Protein AF-A0AAU4LGZ7-F1 (afdb_monomer_lite)

Secondary structure (DSSP, 8-state):
---HHHHHHHHHHHHHHHHHHHHHHHHHS--S-HHHHHHHHHHHHHHHHHHHHHHHHHHHHHHHHHHTT------TT--HHHHHHHHHHHHHHHHHHHHHHHHHHHHHHHHHHT-PPP--PPPP-

Structure (mmCIF, N/CA/C/O backbone):
data_AF-A0AAU4LGZ7-F1
#
_entry.id   AF-A0AAU4LGZ7-F1
#
loop_
_atom_site.group_PDB
_atom_site.id
_atom_site.type_symbol
_atom_site.label_atom_id
_atom_site.label_alt_id
_atom_site.label_comp_id
_atom_site.label_asym_id
_atom_site.label_entity_id
_atom_site.label_seq_id
_atom_site.pdbx_PDB_ins_code
_atom_site.Cartn_x
_atom_site.Cartn_y
_atom_site.Cartn_z
_atom_site.occupancy
_atom_site.B_iso_or_equiv
_atom_site.auth_seq_id
_atom_site.auth_comp_id
_atom_site.auth_asym_id
_atom_site.auth_atom_id
_atom_site.pdbx_PDB_model_num
ATOM 1 N N . MET A 1 1 ? 10.801 7.074 20.747 1.00 41.84 1 MET A N 1
ATOM 2 C CA . MET A 1 1 ? 10.140 6.138 19.820 1.00 41.84 1 MET A CA 1
ATOM 3 C C . MET A 1 1 ? 9.981 6.899 18.528 1.00 41.84 1 MET A C 1
ATOM 5 O O . MET A 1 1 ? 9.247 7.874 18.532 1.00 41.84 1 MET A O 1
ATOM 9 N N . THR A 1 2 ? 10.770 6.571 17.508 1.00 43.75 2 THR A N 1
ATOM 10 C CA . THR A 1 2 ? 10.566 7.110 16.160 1.00 43.75 2 THR A CA 1
ATOM 11 C C . THR A 1 2 ? 9.152 6.742 15.742 1.00 43.75 2 THR A C 1
ATOM 13 O O . THR A 1 2 ? 8.751 5.588 15.904 1.00 43.75 2 THR A O 1
ATOM 16 N N . ASP A 1 3 ? 8.384 7.743 15.330 1.00 57.44 3 ASP A N 1
ATOM 17 C CA . ASP A 1 3 ? 6.994 7.575 14.948 1.00 57.44 3 ASP A CA 1
ATOM 18 C C . ASP A 1 3 ? 6.941 6.564 13.797 1.00 57.44 3 ASP A C 1
ATOM 20 O O . ASP A 1 3 ? 7.579 6.748 12.759 1.00 57.44 3 ASP A O 1
ATOM 24 N N . ASN A 1 4 ? 6.261 5.436 14.008 1.00 49.81 4 ASN A N 1
ATOM 25 C CA . ASN A 1 4 ? 6.218 4.336 13.039 1.00 49.81 4 ASN A CA 1
ATOM 26 C C . ASN A 1 4 ? 5.664 4.829 11.688 1.00 49.81 4 ASN A C 1
ATOM 28 O O . ASN A 1 4 ? 6.013 4.303 10.635 1.00 49.81 4 ASN A O 1
ATOM 32 N N . ARG A 1 5 ? 4.861 5.899 11.729 1.00 45.75 5 ARG A N 1
ATOM 33 C CA . ARG A 1 5 ? 4.378 6.646 10.574 1.00 45.75 5 ARG A CA 1
ATOM 34 C C . ARG A 1 5 ? 5.498 7.351 9.805 1.00 45.75 5 ARG A C 1
ATOM 36 O O . ARG A 1 5 ? 5.615 7.143 8.604 1.00 45.75 5 ARG A O 1
ATOM 43 N N . GLU A 1 6 ? 6.357 8.113 10.482 1.00 54.94 6 GLU A N 1
ATOM 44 C CA . GLU A 1 6 ? 7.513 8.764 9.844 1.00 54.94 6 GLU A CA 1
ATOM 45 C C . GLU A 1 6 ? 8.486 7.746 9.241 1.00 54.94 6 GLU A C 1
ATOM 47 O O . GLU A 1 6 ? 9.183 8.055 8.276 1.00 54.94 6 GLU A O 1
ATOM 52 N N . ALA A 1 7 ? 8.573 6.544 9.818 1.00 46.97 7 ALA A N 1
ATOM 53 C CA . ALA A 1 7 ? 9.384 5.469 9.263 1.00 46.97 7 ALA A CA 1
ATOM 54 C C . ALA A 1 7 ? 8.774 4.924 7.962 1.00 46.97 7 ALA A C 1
ATOM 56 O O . ALA A 1 7 ? 9.490 4.780 6.976 1.00 46.97 7 ALA A O 1
ATOM 57 N N . VAL A 1 8 ? 7.462 4.670 7.933 1.00 48.41 8 VAL A N 1
ATOM 58 C CA . VAL A 1 8 ? 6.754 4.179 6.737 1.00 48.41 8 VAL A CA 1
ATOM 59 C C . VAL A 1 8 ? 6.746 5.218 5.614 1.00 48.41 8 VAL A C 1
ATOM 61 O O . VAL A 1 8 ? 7.056 4.874 4.477 1.00 48.41 8 VAL A O 1
ATOM 64 N N . GLU A 1 9 ? 6.460 6.485 5.922 1.00 54.06 9 GLU A N 1
ATOM 65 C CA . GLU A 1 9 ? 6.481 7.581 4.942 1.00 54.06 9 GLU A CA 1
ATOM 66 C C . GLU A 1 9 ? 7.875 7.742 4.319 1.00 54.06 9 GLU A C 1
ATOM 68 O O . G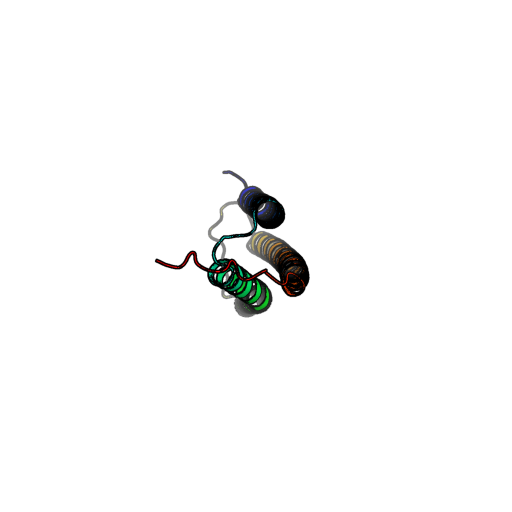LU A 1 9 ? 8.011 7.900 3.106 1.00 54.06 9 GLU A O 1
ATOM 73 N N . ARG A 1 10 ? 8.926 7.615 5.134 1.00 56.66 10 ARG A N 1
ATOM 74 C CA . ARG A 1 10 ? 10.318 7.682 4.678 1.00 56.66 10 ARG A CA 1
ATOM 75 C C . ARG A 1 10 ? 10.705 6.481 3.827 1.00 56.66 10 ARG A C 1
ATOM 77 O O . ARG A 1 10 ? 11.285 6.674 2.770 1.00 56.66 10 ARG A O 1
ATOM 84 N N . TYR A 1 11 ? 10.302 5.270 4.212 1.00 55.75 11 TYR A N 1
ATOM 85 C CA . TYR A 1 11 ? 10.512 4.082 3.382 1.00 55.75 11 TYR A CA 1
ATOM 86 C C . TYR A 1 11 ? 9.796 4.175 2.032 1.00 55.75 11 TYR A C 1
ATOM 88 O O . TYR A 1 11 ? 10.363 3.775 1.018 1.00 55.75 11 TYR A O 1
ATOM 96 N N . ALA A 1 12 ? 8.572 4.705 1.999 1.00 51.75 12 ALA A N 1
ATOM 97 C CA . ALA A 1 12 ? 7.832 4.898 0.756 1.00 51.75 12 ALA A CA 1
ATOM 98 C C . ALA A 1 12 ? 8.502 5.945 -0.149 1.00 51.75 12 ALA A C 1
ATOM 100 O O . ALA A 1 12 ? 8.616 5.733 -1.358 1.00 51.75 12 ALA A O 1
ATOM 101 N N . LEU A 1 13 ? 8.990 7.043 0.436 1.00 59.44 13 LEU A N 1
ATOM 102 C CA . LEU A 1 13 ? 9.713 8.088 -0.285 1.00 59.44 13 LEU A CA 1
ATOM 103 C C . LEU A 1 13 ? 11.049 7.568 -0.836 1.00 59.44 13 LEU A C 1
ATOM 105 O O . LEU A 1 13 ? 11.308 7.714 -2.029 1.00 59.44 13 LEU A O 1
ATOM 109 N N . ASP A 1 14 ? 11.840 6.891 -0.001 1.00 58.41 14 ASP A N 1
ATOM 110 C CA . ASP A 1 14 ? 13.120 6.289 -0.382 1.00 58.41 14 ASP A CA 1
ATOM 111 C C . ASP A 1 14 ? 12.924 5.241 -1.488 1.00 58.41 14 ASP A C 1
ATOM 113 O O . ASP A 1 14 ? 13.680 5.207 -2.457 1.00 58.41 14 ASP A O 1
ATOM 117 N N . ALA A 1 15 ? 11.866 4.425 -1.405 1.00 58.38 15 ALA A N 1
ATOM 118 C CA . ALA A 1 15 ? 11.525 3.450 -2.439 1.00 58.38 15 ALA A CA 1
ATOM 119 C C . ALA A 1 15 ? 11.104 4.118 -3.758 1.00 58.38 15 ALA A C 1
ATOM 121 O O . ALA A 1 15 ? 11.529 3.682 -4.829 1.00 58.38 15 ALA A O 1
ATOM 122 N N . SER A 1 16 ? 10.305 5.189 -3.705 1.00 56.06 16 SER A N 1
ATOM 123 C CA . SER A 1 16 ? 9.904 5.950 -4.896 1.00 56.06 16 SER A CA 1
ATOM 124 C C . SER A 1 16 ? 11.094 6.654 -5.552 1.00 56.06 16 SER A C 1
ATOM 126 O O . SER A 1 16 ? 11.170 6.752 -6.782 1.00 56.06 16 SER A O 1
ATOM 128 N N . GLN A 1 17 ? 12.028 7.150 -4.744 1.00 56.84 17 GLN A N 1
ATOM 129 C CA . GLN A 1 17 ? 13.222 7.835 -5.216 1.00 56.84 17 GLN A CA 1
ATOM 130 C C . GLN A 1 17 ? 14.217 6.843 -5.827 1.00 56.84 17 GLN A C 1
ATOM 132 O O . GLN A 1 17 ? 14.614 7.026 -6.975 1.00 56.84 17 GLN A O 1
ATOM 137 N N . ALA A 1 18 ? 14.488 5.724 -5.150 1.00 57.25 18 ALA A N 1
ATOM 138 C CA . ALA A 1 18 ? 15.280 4.623 -5.697 1.00 57.25 18 ALA A CA 1
ATOM 139 C C . ALA A 1 18 ? 14.665 4.049 -6.986 1.00 57.25 18 ALA A C 1
ATOM 141 O O . ALA A 1 18 ? 15.386 3.665 -7.906 1.00 57.25 18 ALA A O 1
ATOM 142 N N . HIS A 1 19 ? 13.332 4.020 -7.093 1.00 60.44 19 HIS A N 1
ATOM 143 C CA . HIS A 1 19 ? 12.650 3.622 -8.321 1.00 60.44 19 HIS A CA 1
ATOM 144 C C . HIS A 1 19 ? 12.888 4.619 -9.462 1.00 60.44 19 HIS A C 1
ATOM 146 O O . HIS A 1 19 ? 13.203 4.210 -10.577 1.00 60.44 19 HIS A O 1
ATOM 152 N N . SER A 1 20 ? 12.780 5.918 -9.183 1.00 57.53 20 SER A N 1
ATOM 153 C CA . SER A 1 20 ? 13.014 6.972 -10.178 1.00 57.53 20 SER A CA 1
ATOM 154 C C . SER A 1 20 ? 14.469 6.970 -10.658 1.00 57.53 20 SER A C 1
ATOM 156 O O . SER A 1 20 ? 14.722 7.055 -11.859 1.00 57.53 20 SER A O 1
ATOM 158 N N . GLU A 1 21 ? 15.416 6.779 -9.737 1.00 62.69 21 GLU A N 1
ATOM 159 C CA . GLU A 1 21 ? 16.841 6.611 -10.033 1.00 62.69 21 GLU A CA 1
ATOM 160 C C . GLU A 1 21 ? 17.107 5.351 -10.863 1.00 62.69 21 GLU A C 1
ATOM 162 O O . GLU A 1 21 ? 17.860 5.408 -11.832 1.00 62.69 21 GLU A O 1
ATOM 167 N N . LEU A 1 22 ? 16.450 4.227 -10.553 1.00 59.41 22 LEU A N 1
ATOM 168 C CA . LEU A 1 22 ? 16.553 3.002 -11.347 1.00 59.41 22 LEU A CA 1
ATOM 169 C C . LEU A 1 22 ? 16.005 3.204 -12.765 1.00 59.41 22 LEU A C 1
ATOM 171 O O . LEU A 1 22 ? 16.648 2.794 -13.727 1.00 59.41 22 LEU A O 1
ATOM 175 N N . VAL A 1 23 ? 14.842 3.841 -12.915 1.00 60.16 23 VAL A N 1
ATOM 176 C CA . VAL A 1 23 ? 14.253 4.145 -14.230 1.00 60.16 23 VAL A CA 1
ATOM 177 C C . VAL A 1 23 ? 15.186 5.043 -15.041 1.00 60.16 23 VAL A C 1
ATOM 179 O O . VAL A 1 23 ? 15.414 4.779 -16.222 1.00 60.16 23 VAL A O 1
ATOM 182 N N . GLN A 1 24 ? 15.768 6.063 -14.411 1.00 59.53 24 GLN A N 1
ATOM 183 C CA . GLN A 1 24 ? 16.712 6.960 -15.066 1.00 59.53 24 GLN A CA 1
ATOM 184 C C . GLN A 1 24 ? 18.020 6.244 -15.440 1.00 59.53 24 GLN A C 1
ATOM 186 O O . GLN A 1 24 ? 18.475 6.364 -16.575 1.00 59.53 24 GLN A O 1
ATOM 191 N N . ALA A 1 25 ? 18.574 5.420 -14.549 1.00 59.22 25 ALA A N 1
ATOM 192 C CA . ALA A 1 25 ? 19.762 4.614 -14.825 1.00 59.22 25 ALA A CA 1
ATOM 193 C C . ALA A 1 25 ? 19.527 3.601 -15.959 1.00 59.22 25 ALA A C 1
ATOM 195 O O . ALA A 1 25 ? 20.405 3.395 -16.794 1.00 59.22 25 ALA A O 1
ATOM 196 N N . LEU A 1 26 ? 18.331 3.006 -16.036 1.00 55.75 26 LEU A N 1
ATOM 197 C CA . LEU A 1 26 ? 17.930 2.128 -17.139 1.00 55.75 26 LEU A CA 1
ATOM 198 C C . LEU A 1 26 ? 17.766 2.891 -18.462 1.00 55.75 26 LEU A C 1
ATOM 200 O O . LEU A 1 26 ? 18.036 2.325 -19.521 1.00 55.75 26 LE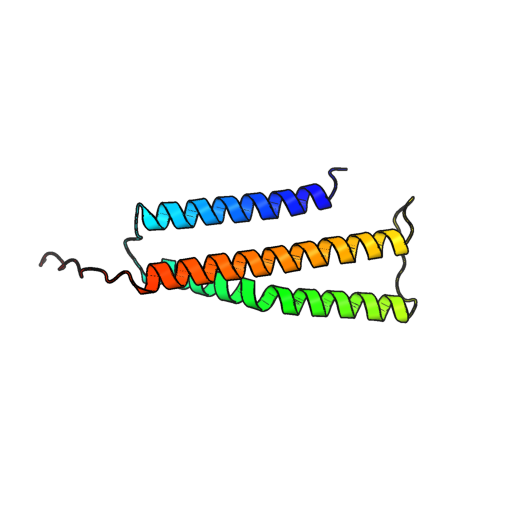U A O 1
ATOM 204 N N . ALA A 1 27 ? 17.342 4.157 -18.417 1.00 56.50 27 ALA A N 1
ATOM 205 C CA . ALA A 1 27 ? 17.251 5.014 -19.596 1.00 56.50 27 ALA A CA 1
ATOM 206 C C . ALA A 1 27 ? 18.637 5.457 -20.105 1.00 56.50 27 ALA A C 1
ATOM 208 O O . ALA A 1 27 ? 18.856 5.524 -21.314 1.00 56.50 27 ALA A O 1
ATOM 209 N N . GLU A 1 28 ? 19.574 5.735 -19.196 1.00 62.78 28 GLU A N 1
ATOM 210 C CA . GLU A 1 28 ? 20.942 6.173 -19.511 1.00 62.78 28 GLU A CA 1
ATOM 211 C C . GLU A 1 28 ? 21.874 5.006 -19.879 1.00 62.78 28 GLU A C 1
ATOM 213 O O . GLU A 1 28 ? 22.792 5.164 -20.688 1.00 62.78 28 GLU A O 1
ATOM 218 N N . SER A 1 29 ? 21.646 3.823 -19.305 1.00 58.19 29 SER A N 1
ATOM 219 C CA . SER A 1 29 ? 22.449 2.622 -19.531 1.00 58.19 29 SER A CA 1
ATOM 220 C C . SER A 1 29 ? 21.554 1.382 -19.630 1.00 58.19 29 SER A C 1
ATOM 222 O O . SER A 1 29 ? 21.407 0.621 -18.667 1.00 58.19 29 SER A O 1
ATOM 224 N N . PRO A 1 30 ? 20.925 1.162 -20.798 1.00 56.72 30 PRO A N 1
ATOM 225 C CA . PRO A 1 30 ? 20.048 0.023 -20.992 1.00 56.72 30 PRO A CA 1
ATOM 226 C C . PRO A 1 30 ? 20.803 -1.296 -20.751 1.00 56.72 30 PRO A C 1
ATOM 228 O O . PRO A 1 30 ? 21.929 -1.471 -21.230 1.00 56.72 30 PRO A O 1
ATOM 231 N N . PRO A 1 31 ? 20.213 -2.237 -19.995 1.00 55.03 31 PRO A N 1
ATOM 232 C CA . PRO A 1 31 ? 20.886 -3.462 -19.594 1.00 55.03 31 PRO A CA 1
ATOM 233 C C . PRO A 1 31 ? 21.271 -4.299 -20.815 1.00 55.03 31 PRO A C 1
ATOM 235 O O . PRO A 1 31 ? 20.477 -4.479 -21.737 1.00 55.03 31 PRO A O 1
ATOM 238 N N . LYS A 1 32 ? 22.475 -4.891 -20.780 1.00 51.59 32 LYS A N 1
ATOM 239 C CA . LYS A 1 32 ? 22.972 -5.815 -21.822 1.00 51.59 32 LYS A CA 1
ATOM 240 C C . LYS A 1 32 ? 22.055 -7.028 -22.056 1.00 51.59 32 LYS A C 1
ATOM 242 O O . LYS A 1 32 ? 22.160 -7.652 -23.105 1.00 51.59 32 LYS A O 1
ATOM 247 N N . TYR A 1 33 ? 21.170 -7.345 -21.104 1.00 52.94 33 TYR A N 1
ATOM 248 C CA . TYR A 1 33 ? 20.217 -8.456 -21.169 1.00 52.94 33 TYR A CA 1
ATOM 249 C C . TYR A 1 33 ? 18.784 -7.981 -20.854 1.00 52.94 33 TYR A C 1
ATOM 251 O O . TYR A 1 33 ? 18.387 -7.909 -19.688 1.00 52.94 33 TYR A O 1
ATOM 259 N N . PRO A 1 34 ? 17.973 -7.686 -21.886 1.00 59.44 34 PRO A N 1
ATOM 260 C CA . PRO A 1 34 ? 16.633 -7.098 -21.748 1.00 59.44 34 PRO A CA 1
ATOM 261 C C . PRO A 1 34 ? 15.642 -7.953 -20.946 1.00 59.44 34 PRO A C 1
ATOM 263 O O . PRO A 1 34 ? 14.704 -7.437 -20.340 1.00 59.44 34 PRO A O 1
ATOM 266 N N . LEU A 1 35 ? 15.852 -9.271 -20.927 1.00 61.81 35 LEU A N 1
ATOM 267 C CA . LEU A 1 35 ? 14.927 -10.223 -20.321 1.00 61.81 35 LEU A CA 1
ATOM 268 C C . LEU A 1 35 ? 14.896 -10.133 -18.789 1.00 61.81 35 LEU A C 1
ATOM 270 O O . LEU A 1 35 ? 13.838 -10.310 -18.193 1.00 61.81 35 LEU A O 1
ATOM 274 N N . GLU A 1 36 ? 16.028 -9.853 -18.140 1.00 61.62 36 GLU A N 1
ATOM 275 C CA . GLU A 1 36 ? 16.087 -9.727 -16.677 1.00 61.62 36 GLU A CA 1
ATOM 276 C C . GLU A 1 36 ? 15.427 -8.435 -16.197 1.00 61.62 36 GLU A C 1
ATOM 278 O O . GLU A 1 36 ? 14.627 -8.470 -15.265 1.00 61.62 36 GLU A O 1
ATOM 283 N N . ALA A 1 37 ? 15.665 -7.320 -16.890 1.00 66.25 37 ALA A N 1
ATOM 284 C CA . ALA A 1 37 ? 15.011 -6.051 -16.585 1.00 66.25 37 ALA A CA 1
ATOM 285 C C . ALA A 1 37 ? 13.495 -6.118 -16.806 1.00 66.25 37 ALA A C 1
ATOM 287 O O . ALA A 1 37 ? 12.727 -5.674 -15.955 1.00 66.25 37 ALA A O 1
ATOM 288 N N . TYR A 1 38 ? 13.056 -6.758 -17.895 1.00 67.19 38 TYR A N 1
ATOM 289 C CA . TYR A 1 38 ? 11.637 -7.004 -18.142 1.00 67.19 38 TYR A CA 1
ATOM 290 C C . TYR A 1 38 ? 11.014 -7.892 -17.056 1.00 67.19 38 TYR A C 1
ATOM 292 O O . TYR A 1 38 ? 9.931 -7.593 -16.557 1.00 67.19 38 TYR A O 1
ATOM 300 N N . ARG A 1 39 ? 11.706 -8.961 -16.636 1.00 68.81 39 ARG A N 1
ATOM 301 C CA . ARG A 1 39 ? 11.245 -9.840 -15.548 1.00 68.81 39 ARG A CA 1
ATOM 302 C C . ARG A 1 39 ? 11.086 -9.078 -14.236 1.00 68.81 39 ARG A C 1
ATOM 304 O O . ARG A 1 39 ? 10.028 -9.187 -13.622 1.00 68.81 39 ARG A O 1
ATOM 311 N N . ILE A 1 40 ? 12.081 -8.284 -13.841 1.00 71.50 40 ILE A N 1
ATOM 312 C CA . ILE A 1 40 ? 12.028 -7.472 -12.616 1.00 71.50 40 ILE A CA 1
ATOM 313 C C . ILE A 1 40 ? 10.861 -6.482 -12.685 1.00 71.50 40 ILE A C 1
ATOM 315 O O . ILE A 1 40 ? 10.041 -6.438 -11.770 1.00 71.50 40 ILE A O 1
ATOM 319 N N . LEU A 1 41 ? 10.730 -5.749 -13.793 1.00 71.69 41 LEU A N 1
ATOM 320 C CA . LEU A 1 41 ? 9.659 -4.771 -13.971 1.00 71.69 41 LEU A CA 1
ATOM 321 C C . LEU A 1 41 ? 8.270 -5.423 -13.958 1.00 71.69 41 LEU A C 1
ATOM 323 O O . LEU A 1 41 ? 7.358 -4.923 -13.302 1.00 71.69 41 LEU A O 1
ATOM 327 N N . SER A 1 42 ? 8.112 -6.564 -14.632 1.00 69.56 42 SER A N 1
ATOM 328 C CA . SER A 1 42 ? 6.851 -7.313 -14.651 1.00 69.56 42 SER A CA 1
ATOM 329 C C . SER A 1 42 ? 6.467 -7.840 -13.263 1.00 69.56 42 SER A C 1
ATOM 331 O O . SER A 1 42 ? 5.298 -7.778 -12.886 1.00 69.56 42 SER A O 1
ATOM 333 N N . GLY A 1 43 ? 7.450 -8.294 -12.475 1.00 74.81 43 GLY A N 1
ATOM 334 C CA . GLY A 1 43 ? 7.246 -8.728 -11.095 1.00 74.81 43 GLY A CA 1
ATOM 335 C C . GLY A 1 43 ? 6.798 -7.579 -10.197 1.00 74.81 43 GLY A C 1
ATOM 336 O O . GLY A 1 43 ? 5.795 -7.708 -9.501 1.00 74.81 43 GLY A O 1
ATOM 337 N N . LEU A 1 44 ? 7.481 -6.433 -10.276 1.00 73.81 44 LEU A N 1
ATOM 338 C CA . LEU A 1 44 ? 7.114 -5.235 -9.517 1.00 73.81 44 LEU A CA 1
ATOM 339 C C . LEU A 1 44 ? 5.719 -4.726 -9.891 1.00 73.81 44 LEU A C 1
ATOM 341 O O . LEU A 1 44 ? 4.934 -4.407 -9.003 1.00 73.81 44 LEU A O 1
ATOM 345 N N . THR A 1 45 ? 5.390 -4.701 -11.186 1.00 74.12 45 THR A N 1
ATOM 346 C CA . THR A 1 45 ? 4.075 -4.248 -11.677 1.00 74.12 45 THR A CA 1
ATOM 347 C C . THR A 1 45 ? 2.966 -5.125 -11.113 1.00 74.12 45 THR A C 1
ATOM 349 O O . THR A 1 45 ? 1.968 -4.627 -10.600 1.00 74.12 45 THR A O 1
ATOM 352 N N . ARG A 1 46 ? 3.171 -6.445 -11.137 1.00 78.38 46 ARG A N 1
ATOM 353 C CA . ARG A 1 46 ? 2.224 -7.400 -10.569 1.00 78.38 46 ARG A CA 1
ATOM 354 C C . ARG A 1 46 ? 2.047 -7.208 -9.063 1.00 78.38 46 ARG A C 1
ATOM 356 O O . ARG A 1 46 ? 0.914 -7.156 -8.597 1.00 78.38 46 ARG A O 1
ATOM 363 N N . SER A 1 47 ? 3.138 -7.077 -8.310 1.00 77.38 47 SER A N 1
ATOM 364 C CA . SER A 1 47 ? 3.056 -6.855 -6.862 1.00 77.38 47 SER A CA 1
ATOM 365 C C . SER A 1 47 ? 2.351 -5.541 -6.518 1.00 77.38 47 SER A C 1
ATOM 367 O O . SER A 1 47 ? 1.523 -5.527 -5.613 1.00 77.38 47 SER A O 1
ATOM 369 N N . ALA A 1 48 ? 2.620 -4.463 -7.261 1.00 78.56 48 ALA A N 1
ATOM 370 C CA . ALA A 1 48 ? 1.947 -3.176 -7.079 1.00 78.56 48 ALA A CA 1
ATOM 371 C C . ALA A 1 48 ? 0.442 -3.241 -7.400 1.00 78.56 48 ALA A C 1
ATOM 373 O O . ALA A 1 48 ? -0.346 -2.548 -6.763 1.00 78.56 48 ALA A O 1
ATOM 374 N N . HIS A 1 49 ? 0.042 -4.094 -8.346 1.00 78.94 49 HIS A N 1
ATOM 375 C CA . HIS A 1 49 ? -1.359 -4.312 -8.712 1.00 78.94 49 HIS A CA 1
ATOM 376 C C . HIS A 1 49 ? -2.132 -5.159 -7.683 1.00 78.94 49 HIS A C 1
ATOM 378 O O . HIS A 1 49 ? -3.314 -4.928 -7.434 1.00 78.94 49 HIS A O 1
ATOM 384 N N . GLU A 1 50 ? -1.478 -6.151 -7.072 1.00 84.75 50 GLU A N 1
ATOM 385 C CA . GLU A 1 50 ? -2.098 -7.045 -6.079 1.00 84.75 50 GLU A CA 1
ATOM 386 C C . GLU A 1 50 ? -2.206 -6.393 -4.685 1.00 84.75 50 GLU A C 1
ATOM 388 O O . GLU A 1 50 ? -3.114 -6.709 -3.912 1.00 84.75 50 GLU A O 1
ATOM 393 N N . LEU A 1 51 ? -1.301 -5.467 -4.355 1.00 83.56 51 LEU A N 1
ATOM 394 C CA . LEU A 1 51 ? -1.183 -4.883 -3.018 1.00 83.56 51 LEU A CA 1
ATOM 395 C C . LEU A 1 51 ? -2.447 -4.141 -2.524 1.00 83.56 51 LEU A C 1
ATOM 397 O O . LEU A 1 51 ? -2.834 -4.397 -1.383 1.00 83.56 51 LEU A O 1
ATOM 401 N N . PRO A 1 52 ? -3.157 -3.309 -3.315 1.00 82.12 52 PRO A N 1
ATOM 402 C CA . PRO A 1 52 ? -4.365 -2.621 -2.847 1.00 82.12 52 PRO A CA 1
ATOM 403 C C . PRO A 1 52 ? -5.466 -3.585 -2.392 1.00 82.12 52 PRO A C 1
ATOM 405 O O . PRO A 1 52 ? -6.080 -3.378 -1.350 1.00 82.12 52 PRO A O 1
ATOM 408 N N . GLN A 1 53 ? -5.658 -4.689 -3.120 1.00 83.38 53 GLN A N 1
ATOM 409 C CA . GLN A 1 53 ? -6.661 -5.708 -2.787 1.00 83.38 53 GLN A CA 1
ATOM 410 C C . GLN A 1 53 ? -6.321 -6.415 -1.469 1.00 83.38 53 GLN A C 1
ATOM 412 O O . GLN A 1 53 ? -7.202 -6.729 -0.670 1.00 83.38 53 GLN A O 1
ATOM 417 N N . LEU A 1 54 ? -5.031 -6.656 -1.214 1.00 83.56 54 LEU A N 1
ATOM 418 C CA . LEU A 1 54 ? -4.579 -7.211 0.059 1.00 83.56 54 LEU A CA 1
ATOM 419 C C . LEU A 1 54 ? -4.826 -6.229 1.210 1.00 83.56 54 LEU A C 1
ATOM 421 O O . LEU A 1 54 ? -5.289 -6.655 2.268 1.00 83.56 54 LEU A O 1
ATOM 425 N N . LEU A 1 55 ? -4.567 -4.933 1.008 1.00 85.06 5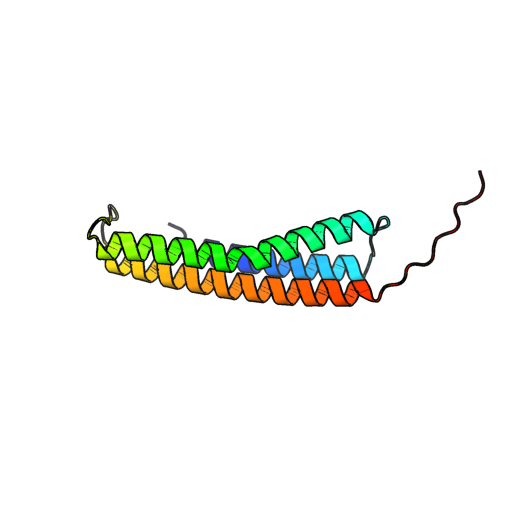5 LEU A N 1
ATOM 426 C CA . LEU A 1 55 ? -4.836 -3.901 2.012 1.00 85.06 55 LEU A CA 1
ATOM 427 C C . LEU A 1 55 ? -6.335 -3.827 2.350 1.00 85.06 55 LEU A C 1
ATOM 429 O O . LEU A 1 55 ? -6.679 -3.860 3.529 1.00 85.06 55 LEU A O 1
ATOM 433 N N . GLU A 1 56 ? -7.226 -3.852 1.354 1.00 86.75 56 GLU A N 1
ATOM 434 C CA . GLU A 1 56 ? -8.684 -3.902 1.571 1.00 86.75 56 GLU A CA 1
ATOM 435 C C . GLU A 1 56 ? -9.121 -5.135 2.382 1.00 86.75 56 GLU A C 1
ATOM 437 O O . GLU A 1 56 ? -9.969 -5.047 3.275 1.00 86.75 56 GLU A O 1
ATOM 442 N N . LEU A 1 57 ? -8.525 -6.305 2.119 1.00 84.94 57 LEU A N 1
ATOM 443 C CA . LEU A 1 57 ? -8.806 -7.521 2.889 1.00 84.94 57 LEU A CA 1
ATOM 444 C C . LEU A 1 57 ? -8.384 -7.386 4.358 1.00 84.94 57 LEU A C 1
ATOM 446 O O . LEU A 1 57 ? -9.098 -7.872 5.244 1.00 84.94 57 LEU A O 1
ATOM 450 N N . PHE A 1 58 ? -7.247 -6.735 4.620 1.00 84.06 58 PHE A N 1
ATOM 451 C CA . PHE A 1 58 ? -6.797 -6.425 5.976 1.00 84.06 58 PHE A CA 1
ATOM 452 C C . PHE A 1 58 ? -7.740 -5.437 6.667 1.00 84.06 58 PHE A C 1
ATOM 454 O O . PHE A 1 58 ? -8.135 -5.699 7.806 1.00 84.06 58 PHE A O 1
ATOM 461 N N . GLU A 1 59 ? -8.160 -4.371 5.979 1.00 88.25 59 GLU A N 1
ATOM 462 C CA . GLU A 1 59 ? -9.127 -3.396 6.498 1.00 88.25 59 GLU A CA 1
ATOM 463 C C . GLU A 1 59 ? -10.420 -4.077 6.938 1.00 88.25 59 GLU A C 1
ATOM 465 O O . GLU A 1 59 ? -10.792 -4.045 8.112 1.00 88.25 59 GLU A O 1
ATOM 470 N N . GLY A 1 60 ? -11.045 -4.818 6.019 1.00 85.50 60 GLY A N 1
ATOM 471 C CA . GLY A 1 60 ? -12.293 -5.519 6.294 1.00 85.50 60 GLY A CA 1
ATOM 472 C C . GLY A 1 60 ? -12.141 -6.622 7.346 1.00 85.50 60 GLY A C 1
ATOM 473 O O . GLY A 1 60 ? -13.120 -7.031 7.974 1.00 85.50 60 GLY A O 1
ATOM 474 N N . GLY A 1 61 ? -10.933 -7.154 7.549 1.00 88.12 61 GLY A N 1
ATOM 475 C CA . GLY A 1 61 ? -10.619 -8.058 8.656 1.00 88.12 61 GLY A CA 1
ATOM 476 C C . GLY A 1 61 ? -10.666 -7.348 10.010 1.00 88.12 61 GLY A C 1
ATOM 477 O O . GLY A 1 61 ? -11.352 -7.815 10.924 1.00 88.12 61 GLY A O 1
ATOM 478 N N . ILE A 1 62 ? -9.978 -6.211 10.121 1.00 88.81 62 ILE A N 1
ATOM 479 C CA . ILE A 1 62 ? -9.941 -5.391 11.336 1.00 88.81 62 ILE A CA 1
ATOM 480 C C . ILE A 1 62 ? -11.328 -4.835 11.667 1.00 88.81 62 ILE A C 1
ATOM 482 O O . ILE A 1 62 ? -11.773 -4.980 12.807 1.00 88.81 62 ILE A O 1
ATOM 486 N N . ASP A 1 63 ? -12.069 -4.328 10.683 1.00 89.75 63 ASP A N 1
ATOM 487 C CA . ASP A 1 63 ? -13.427 -3.810 10.88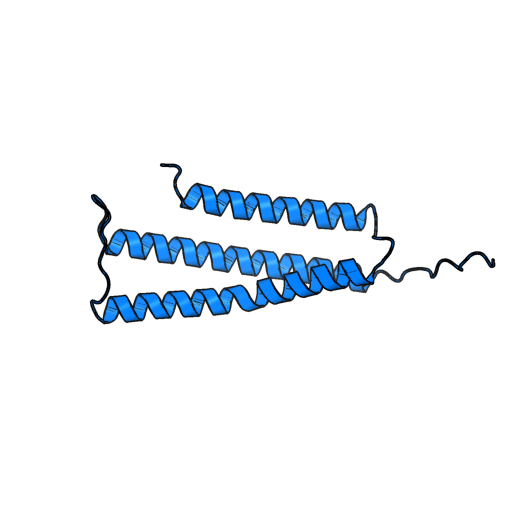8 1.00 89.75 63 ASP A CA 1
ATOM 488 C C . ASP A 1 63 ? -14.395 -4.876 11.400 1.00 89.75 63 ASP A C 1
ATOM 490 O O . ASP A 1 63 ? -15.203 -4.625 12.299 1.00 89.75 63 ASP A O 1
ATOM 494 N N . ARG A 1 64 ? -14.288 -6.110 10.892 1.00 91.00 64 ARG A N 1
ATOM 495 C CA . ARG A 1 64 ? -15.088 -7.237 11.394 1.00 91.00 64 ARG A CA 1
ATOM 496 C C . ARG A 1 64 ? -14.743 -7.586 12.838 1.00 91.00 64 ARG A C 1
ATOM 498 O O . ARG A 1 64 ? -15.646 -7.873 13.624 1.00 91.00 64 ARG A O 1
ATOM 505 N N . LEU A 1 65 ? -13.462 -7.565 13.204 1.00 89.44 65 LEU A N 1
ATOM 506 C CA . LEU A 1 65 ? -13.035 -7.810 14.584 1.00 89.44 65 LEU A CA 1
ATOM 507 C C . LEU A 1 65 ? -13.497 -6.690 15.523 1.00 89.44 65 LEU A C 1
ATOM 509 O O . LEU A 1 65 ? -13.963 -6.982 16.627 1.00 89.44 65 LEU A O 1
ATOM 513 N N . ARG A 1 66 ? -13.437 -5.434 15.066 1.00 89.50 66 ARG A N 1
ATOM 514 C CA . ARG A 1 66 ? -13.958 -4.261 15.775 1.00 89.50 66 ARG A CA 1
ATOM 515 C C . ARG A 1 66 ? -15.458 -4.393 16.025 1.00 89.50 66 ARG A C 1
ATOM 517 O O . ARG A 1 66 ? -15.893 -4.295 17.168 1.00 89.50 66 ARG A O 1
ATOM 524 N N . ALA A 1 67 ? -16.238 -4.672 14.980 1.00 91.31 67 ALA A N 1
ATOM 525 C CA . ALA A 1 67 ? -17.690 -4.824 15.066 1.00 91.31 67 ALA A CA 1
ATOM 526 C C . ALA A 1 67 ? -18.111 -5.984 15.984 1.00 91.31 67 ALA A C 1
ATOM 528 O O . ALA A 1 67 ? -19.149 -5.918 16.639 1.00 91.31 67 ALA A O 1
ATOM 529 N N . ALA A 1 68 ? -17.290 -7.033 16.069 1.00 93.81 68 ALA A N 1
ATOM 530 C CA . ALA A 1 68 ? -17.500 -8.153 16.981 1.00 93.81 68 ALA A CA 1
ATOM 531 C C . ALA A 1 68 ? -17.063 -7.868 18.434 1.00 93.81 68 ALA A C 1
ATOM 533 O O . ALA A 1 68 ? -17.189 -8.755 19.277 1.00 93.81 68 ALA A O 1
ATOM 534 N N . GLY A 1 69 ? -16.514 -6.684 18.733 1.00 92.31 69 GLY A N 1
ATOM 535 C CA . GLY A 1 69 ? -15.982 -6.345 20.057 1.00 92.31 69 GLY A CA 1
ATOM 536 C C . GLY A 1 69 ? -14.772 -7.192 20.462 1.00 92.31 69 GLY A C 1
ATOM 537 O O . GLY A 1 69 ? -14.554 -7.427 21.646 1.00 92.31 69 GLY A O 1
ATOM 538 N N . ARG A 1 70 ? -14.013 -7.705 19.484 1.00 90.75 70 ARG A N 1
ATOM 539 C CA . ARG A 1 70 ? -12.895 -8.647 19.690 1.00 90.75 70 ARG A CA 1
ATOM 540 C C . ARG A 1 70 ? -11.519 -7.984 19.657 1.00 90.75 70 ARG A C 1
ATOM 542 O O . ARG A 1 70 ? -10.516 -8.686 19.565 1.00 90.75 70 ARG A O 1
ATOM 549 N N . LEU A 1 71 ? -11.477 -6.657 19.669 1.00 89.62 71 LEU A N 1
ATOM 550 C CA . LEU A 1 71 ? -10.243 -5.885 19.664 1.00 89.62 71 LEU A CA 1
ATOM 551 C C . LEU A 1 71 ? -10.023 -5.251 21.032 1.00 89.62 71 LEU A C 1
ATOM 553 O O . LEU A 1 71 ? -10.953 -4.735 21.647 1.00 89.62 71 LEU A O 1
ATOM 557 N N . GLU A 1 72 ? -8.773 -5.263 21.469 1.00 87.44 72 GLU A N 1
ATOM 558 C CA . GLU A 1 72 ? -8.291 -4.570 22.656 1.00 87.44 72 GLU A CA 1
ATOM 559 C C . GLU A 1 72 ? -6.937 -3.927 22.342 1.00 87.44 72 GLU A C 1
ATOM 561 O O . GLU A 1 72 ? -6.276 -4.294 21.371 1.00 87.44 72 GLU A O 1
ATOM 566 N N . THR A 1 73 ? -6.544 -2.935 23.138 1.00 83.25 73 THR A N 1
ATOM 567 C CA . THR A 1 73 ? -5.235 -2.285 23.032 1.00 83.25 73 THR A CA 1
ATOM 568 C C . THR A 1 73 ? -4.484 -2.475 24.342 1.00 83.25 73 THR A C 1
ATOM 570 O O . THR A 1 73 ? -5.030 -2.233 25.419 1.00 83.25 73 THR A O 1
ATOM 573 N N . ASP A 1 74 ? -3.230 -2.905 24.260 1.00 83.38 74 ASP A N 1
ATOM 574 C CA . ASP A 1 74 ? -2.300 -2.974 25.391 1.00 83.38 74 ASP A CA 1
ATOM 575 C C . ASP A 1 74 ? -1.517 -1.658 25.577 1.00 83.38 74 ASP A C 1
ATOM 577 O O . ASP A 1 74 ? -0.738 -1.497 26.524 1.00 83.38 74 ASP A O 1
ATOM 581 N N . PHE A 1 75 ? -1.739 -0.687 24.687 1.00 72.06 75 PHE A N 1
ATOM 582 C CA . PHE A 1 75 ? -0.963 0.539 24.619 1.00 72.06 75 PHE A CA 1
ATOM 583 C C . PHE A 1 75 ? -1.374 1.525 25.719 1.00 72.06 75 PHE A C 1
ATOM 585 O O . PHE A 1 75 ? -2.454 2.118 25.698 1.00 72.06 75 PHE A O 1
ATOM 592 N N . ARG A 1 76 ? -0.483 1.752 26.692 1.00 71.62 76 ARG A N 1
ATOM 593 C CA . ARG A 1 76 ? -0.717 2.741 27.754 1.00 71.62 76 ARG A CA 1
ATOM 594 C C . ARG A 1 76 ? -0.737 4.153 27.167 1.00 71.62 76 ARG A C 1
ATOM 596 O O . ARG A 1 76 ? 0.296 4.658 26.741 1.00 71.62 76 ARG A O 1
ATOM 603 N N . GLY A 1 77 ? -1.901 4.797 27.217 1.00 75.50 77 GLY A N 1
ATOM 604 C CA . GLY A 1 77 ? -2.069 6.213 26.873 1.00 75.50 77 GLY A CA 1
ATOM 605 C C . GLY A 1 77 ? -2.733 6.494 25.525 1.00 75.50 77 GLY A C 1
ATOM 606 O O . GLY A 1 77 ? -2.900 7.664 25.207 1.00 75.50 77 GLY A O 1
ATOM 607 N N . ALA A 1 78 ? -3.137 5.469 24.770 1.00 78.12 78 ALA A N 1
ATOM 608 C CA . ALA A 1 78 ? -3.969 5.630 23.578 1.00 78.12 78 ALA A CA 1
ATOM 609 C C . ALA A 1 78 ? -5.164 4.674 23.643 1.00 78.12 78 ALA A C 1
ATOM 611 O O . ALA A 1 78 ? -5.022 3.499 23.986 1.00 78.12 78 ALA A O 1
ATOM 612 N N . SER A 1 79 ? -6.343 5.183 23.320 1.00 89.88 79 SER A N 1
ATOM 613 C CA . SER A 1 79 ? -7.558 4.396 23.165 1.00 89.88 79 SER A CA 1
ATOM 614 C C . SER A 1 79 ? -7.463 3.467 21.952 1.00 89.88 79 SER A C 1
ATOM 616 O O . SER A 1 79 ? -6.726 3.714 20.995 1.00 89.88 79 SER A O 1
ATOM 618 N N . LEU A 1 80 ? -8.242 2.382 21.978 1.00 88.12 80 LEU A N 1
ATOM 619 C CA . LEU A 1 80 ? -8.370 1.482 20.832 1.00 88.12 80 LEU A CA 1
ATOM 620 C C . LEU A 1 80 ? -8.850 2.239 19.584 1.00 88.12 80 LEU A C 1
ATOM 622 O O . LEU A 1 80 ? -8.373 1.971 18.488 1.00 88.12 80 LEU A O 1
ATOM 626 N N . GLU A 1 81 ? -9.754 3.202 19.759 1.00 89.88 81 GLU A N 1
ATOM 627 C CA . GLU A 1 81 ? -10.297 4.007 18.665 1.00 89.88 81 GLU A CA 1
ATOM 628 C C . GLU A 1 81 ? -9.218 4.874 18.003 1.00 89.88 81 GLU A C 1
ATOM 630 O O . GLU A 1 81 ? -9.136 4.910 16.780 1.00 89.88 81 GLU A O 1
ATOM 635 N N . GLU A 1 82 ? -8.332 5.497 18.786 1.00 87.88 82 GLU A N 1
ATOM 636 C CA . GLU A 1 82 ? -7.183 6.235 18.240 1.00 87.88 82 GLU A CA 1
ATOM 637 C C . GLU A 1 82 ? -6.260 5.314 17.432 1.00 87.88 82 GLU A C 1
ATOM 639 O O . GLU A 1 82 ? -5.817 5.682 16.349 1.00 87.88 82 GLU A O 1
ATOM 644 N N . LYS A 1 83 ? -6.018 4.082 17.900 1.00 88.00 83 LYS A N 1
ATOM 645 C CA . LYS A 1 83 ? -5.186 3.116 17.164 1.00 88.00 83 LYS A CA 1
ATOM 646 C C . LYS A 1 83 ? -5.831 2.594 15.892 1.00 88.00 83 LYS A C 1
ATOM 648 O O . LYS A 1 83 ? -5.130 2.379 14.907 1.00 88.00 83 LYS A O 1
ATOM 653 N N . LEU A 1 84 ? -7.145 2.414 15.896 1.00 89.19 84 LEU A N 1
ATOM 654 C CA . LEU A 1 84 ? -7.886 2.067 14.691 1.00 89.19 84 LEU A CA 1
ATOM 655 C C . LEU A 1 84 ? -7.867 3.220 13.691 1.00 89.19 84 LEU A C 1
ATOM 657 O O . LEU A 1 84 ? -7.612 2.994 12.513 1.00 89.19 84 LEU A O 1
ATOM 661 N N . GLN A 1 85 ? -8.039 4.457 14.155 1.00 89.31 85 GLN A N 1
ATOM 662 C CA . GLN A 1 85 ? -7.923 5.632 13.301 1.00 89.31 85 GLN A CA 1
ATOM 663 C C . GLN A 1 85 ? -6.525 5.739 12.672 1.00 89.31 85 GLN A C 1
ATOM 665 O O . GLN A 1 85 ? -6.424 5.923 11.459 1.00 89.31 85 GLN A O 1
ATOM 670 N N . ASP A 1 86 ? -5.458 5.568 13.462 1.00 86.38 86 ASP A N 1
ATOM 671 C CA . ASP A 1 86 ? -4.075 5.532 12.965 1.00 86.38 86 ASP A CA 1
ATOM 672 C C . ASP A 1 86 ? -3.887 4.422 11.915 1.00 86.38 86 ASP A C 1
ATOM 674 O O . ASP A 1 86 ? -3.269 4.648 10.872 1.00 86.38 86 ASP A O 1
ATOM 678 N N . PHE A 1 87 ? -4.447 3.233 12.169 1.00 85.31 87 PHE A N 1
ATOM 679 C CA . PHE A 1 87 ? -4.420 2.102 11.242 1.00 85.31 87 PHE A CA 1
ATOM 680 C C . PHE A 1 87 ? -5.088 2.446 9.905 1.00 85.31 87 PHE A C 1
ATOM 682 O O . PHE 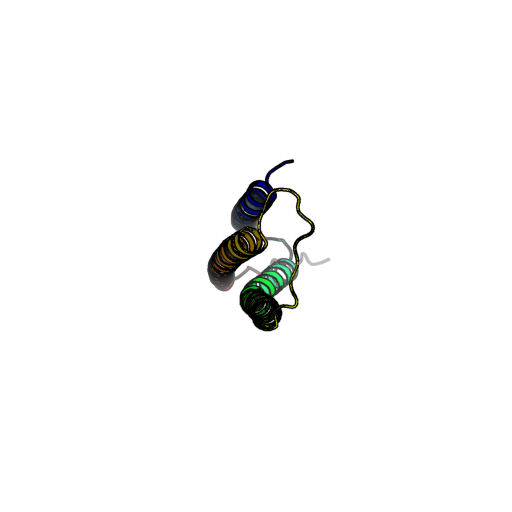A 1 87 ? -4.450 2.276 8.869 1.00 85.31 87 PHE A O 1
ATOM 689 N N . HIS A 1 88 ? -6.315 2.979 9.908 1.00 87.81 88 HIS A N 1
ATOM 690 C CA . HIS A 1 88 ? -7.020 3.343 8.672 1.00 87.81 88 HIS A CA 1
ATOM 691 C C . HIS A 1 88 ? -6.293 4.449 7.898 1.00 87.81 88 HIS A C 1
ATOM 693 O O . HIS A 1 88 ? -6.180 4.374 6.676 1.00 87.81 88 HIS A O 1
ATOM 699 N N . VAL A 1 89 ? -5.741 5.451 8.592 1.00 87.06 89 VAL A N 1
ATOM 700 C CA . VAL A 1 89 ? -4.935 6.508 7.957 1.00 87.06 89 VAL A CA 1
ATOM 701 C C . VAL A 1 89 ? -3.687 5.920 7.295 1.00 87.06 89 VAL A C 1
ATOM 703 O O . VAL A 1 89 ? -3.392 6.245 6.144 1.00 87.06 89 VAL A O 1
ATOM 706 N N . GLY A 1 90 ? -2.965 5.038 7.991 1.00 82.19 90 GLY A N 1
ATOM 707 C CA . GLY A 1 90 ? -1.786 4.371 7.437 1.00 82.19 90 GLY A CA 1
ATOM 708 C C . GLY A 1 90 ? -2.122 3.466 6.251 1.00 82.19 90 GLY A C 1
ATOM 709 O O . GLY A 1 90 ? -1.387 3.439 5.264 1.00 82.19 90 GLY A O 1
ATOM 710 N N . LEU A 1 91 ? -3.251 2.763 6.318 1.00 83.38 91 LEU A N 1
ATOM 711 C CA . LEU A 1 91 ? -3.709 1.874 5.257 1.00 83.38 91 LEU A CA 1
ATOM 712 C C . LEU A 1 91 ? -4.122 2.645 3.997 1.00 83.38 91 LEU A C 1
ATOM 714 O O . LEU A 1 91 ? -3.742 2.258 2.891 1.00 83.38 91 LEU A O 1
ATOM 718 N N . ALA A 1 92 ? -4.826 3.768 4.161 1.00 83.44 92 ALA A N 1
ATOM 719 C CA . ALA A 1 92 ? -5.170 4.666 3.064 1.00 83.44 92 ALA A CA 1
ATOM 720 C C . ALA A 1 92 ? -3.909 5.214 2.374 1.00 83.44 92 ALA A C 1
ATOM 722 O O . ALA A 1 92 ? -3.792 5.127 1.152 1.00 83.44 92 ALA A O 1
ATOM 723 N N . ALA A 1 93 ? -2.923 5.677 3.151 1.00 82.88 93 ALA A N 1
ATOM 724 C CA . ALA A 1 93 ? -1.646 6.149 2.614 1.00 82.88 93 ALA A CA 1
ATOM 725 C C . ALA A 1 93 ? -0.885 5.043 1.856 1.00 82.88 93 ALA A C 1
ATOM 727 O O . ALA A 1 93 ? -0.341 5.285 0.777 1.00 82.88 93 ALA A O 1
ATOM 728 N N . ALA A 1 94 ? -0.879 3.812 2.379 1.00 79.25 94 ALA A N 1
ATOM 729 C CA . ALA A 1 94 ? -0.268 2.667 1.706 1.00 79.25 94 ALA A CA 1
ATOM 730 C C . ALA A 1 94 ? -0.980 2.321 0.385 1.00 79.25 94 ALA A C 1
ATOM 732 O O . ALA A 1 94 ? -0.318 2.007 -0.607 1.00 79.25 94 ALA A O 1
ATOM 733 N N . SER A 1 95 ? -2.312 2.419 0.347 1.00 82.25 95 SER A N 1
ATOM 734 C CA . SER A 1 95 ? -3.103 2.199 -0.868 1.00 82.25 95 SER A CA 1
ATOM 735 C C . SER A 1 95 ? -2.803 3.257 -1.935 1.00 82.25 95 SER A C 1
ATOM 737 O O . SER A 1 95 ? -2.508 2.913 -3.082 1.00 82.25 95 SER A O 1
ATOM 739 N N . GLU A 1 96 ? -2.770 4.539 -1.561 1.00 81.75 96 GLU A N 1
ATOM 740 C CA . GLU A 1 96 ? -2.405 5.634 -2.471 1.00 81.75 96 GLU A CA 1
ATOM 741 C C . GLU A 1 96 ? -0.985 5.472 -3.033 1.00 81.75 96 GLU A C 1
ATOM 743 O O . GLU A 1 96 ? -0.775 5.614 -4.244 1.00 81.75 96 GLU A O 1
ATOM 748 N N . ALA A 1 97 ? -0.019 5.120 -2.177 1.00 78.88 97 ALA A N 1
ATOM 749 C CA . ALA A 1 97 ? 1.360 4.864 -2.585 1.00 78.88 97 ALA A CA 1
ATOM 750 C C . ALA A 1 97 ? 1.457 3.682 -3.563 1.00 78.88 97 ALA A C 1
ATOM 752 O O . ALA A 1 97 ? 2.156 3.773 -4.574 1.00 78.88 97 ALA A O 1
ATOM 753 N N . SER A 1 98 ? 0.712 2.599 -3.315 1.00 79.62 98 SER A N 1
ATOM 754 C CA . SER A 1 98 ? 0.661 1.438 -4.211 1.00 79.62 98 SER A CA 1
ATOM 755 C C . SER A 1 98 ? 0.122 1.798 -5.594 1.00 79.62 98 SER A C 1
ATOM 757 O O . SER A 1 98 ? 0.685 1.387 -6.606 1.00 79.62 98 SER A O 1
ATOM 759 N N . GLN A 1 99 ? -0.937 2.606 -5.659 1.00 82.12 99 GLN A N 1
ATOM 760 C CA . GLN A 1 99 ? -1.497 3.061 -6.933 1.00 82.12 99 GLN A CA 1
ATOM 761 C C . GLN A 1 99 ? -0.544 4.010 -7.674 1.00 82.12 99 GLN A C 1
ATOM 763 O O . GLN A 1 99 ? -0.467 3.992 -8.903 1.00 82.12 99 GLN A O 1
ATOM 768 N N . ALA A 1 100 ? 0.184 4.867 -6.951 1.00 79.31 100 ALA A N 1
ATOM 769 C CA . ALA A 1 100 ? 1.209 5.719 -7.550 1.00 79.31 100 ALA A CA 1
ATOM 770 C C . ALA A 1 100 ? 2.353 4.886 -8.145 1.00 79.31 100 ALA A C 1
ATOM 772 O O . ALA A 1 100 ? 2.776 5.151 -9.273 1.00 79.31 100 ALA A O 1
ATOM 773 N N . LEU A 1 101 ? 2.788 3.849 -7.425 1.00 78.12 101 LEU A N 1
ATOM 774 C CA . LEU A 1 101 ? 3.788 2.896 -7.892 1.00 78.12 101 LEU A CA 1
ATOM 775 C C . LEU A 1 101 ? 3.315 2.146 -9.144 1.00 78.12 101 LEU A C 1
ATOM 777 O O . LEU A 1 101 ? 4.055 2.081 -10.121 1.00 78.12 101 LEU A O 1
ATOM 781 N N . GLU A 1 102 ? 2.082 1.634 -9.151 1.00 80.19 102 GLU A N 1
ATOM 782 C CA . GLU A 1 102 ? 1.498 0.961 -10.318 1.00 80.19 102 GLU A CA 1
ATOM 783 C C . GLU A 1 102 ? 1.523 1.865 -11.559 1.00 80.19 102 GLU A C 1
ATOM 785 O O . GLU A 1 102 ? 1.976 1.442 -12.622 1.00 80.19 102 GLU A O 1
ATOM 790 N N . ARG A 1 103 ? 1.114 3.135 -11.425 1.00 79.00 103 ARG A N 1
ATOM 791 C CA . ARG A 1 103 ? 1.152 4.105 -12.535 1.00 79.00 103 ARG A CA 1
ATOM 792 C C . ARG A 1 103 ? 2.570 4.353 -13.045 1.00 79.00 103 ARG A C 1
ATOM 794 O O . ARG A 1 103 ? 2.773 4.398 -14.258 1.00 79.00 103 ARG A O 1
ATOM 801 N N . GLY A 1 104 ? 3.539 4.512 -12.140 1.00 78.25 104 GLY A N 1
ATOM 802 C CA . GLY A 1 104 ? 4.947 4.689 -12.506 1.00 78.25 104 GLY A CA 1
ATOM 803 C C . GLY A 1 104 ? 5.505 3.475 -13.251 1.00 78.25 104 GLY A C 1
ATOM 804 O O . GLY A 1 104 ? 6.174 3.622 -14.274 1.00 78.25 104 GLY A O 1
ATOM 805 N N . LEU A 1 105 ? 5.151 2.274 -12.792 1.00 74.94 105 LEU A N 1
ATOM 806 C CA . LEU A 1 105 ? 5.558 1.016 -13.410 1.00 74.94 105 LEU A CA 1
ATOM 807 C C . LEU A 1 105 ? 4.898 0.787 -14.773 1.00 74.94 105 LEU A C 1
ATOM 809 O O . LEU A 1 105 ? 5.597 0.389 -15.702 1.00 74.94 105 LEU A O 1
ATOM 813 N N . ASP A 1 106 ? 3.607 1.092 -14.940 1.00 73.81 106 ASP A N 1
ATOM 814 C CA . ASP A 1 106 ? 2.935 1.024 -16.248 1.00 73.81 106 ASP A CA 1
ATOM 815 C C . ASP A 1 106 ? 3.552 2.028 -17.236 1.00 73.81 106 ASP A C 1
ATOM 817 O O . ASP A 1 106 ? 3.810 1.703 -18.397 1.00 73.81 106 ASP A O 1
ATOM 821 N N . GLN A 1 107 ? 3.880 3.239 -16.773 1.00 73.81 107 GLN A N 1
ATOM 822 C CA . GLN A 1 107 ? 4.566 4.234 -17.596 1.00 73.81 107 GLN A CA 1
ATOM 823 C C . GLN A 1 107 ? 5.961 3.759 -18.024 1.00 73.81 107 GLN A C 1
ATOM 825 O O . GLN A 1 107 ? 6.301 3.859 -19.206 1.00 73.81 107 GLN A O 1
ATOM 830 N N . ALA A 1 108 ? 6.749 3.210 -17.095 1.00 69.75 108 ALA A N 1
ATOM 831 C CA . ALA A 1 108 ? 8.055 2.633 -17.395 1.00 69.75 108 ALA A CA 1
ATOM 832 C C . ALA A 1 108 ? 7.925 1.458 -18.377 1.00 69.75 108 ALA A C 1
ATOM 834 O O . ALA A 1 108 ? 8.611 1.426 -19.395 1.00 69.75 108 ALA A O 1
ATOM 835 N N . TYR A 1 109 ? 6.989 0.538 -18.137 1.00 67.12 109 TYR A N 1
ATOM 836 C CA . TYR A 1 109 ? 6.723 -0.609 -19.005 1.00 67.12 109 TYR A CA 1
ATOM 837 C C . TYR A 1 109 ? 6.406 -0.180 -20.443 1.00 67.12 109 TYR A C 1
ATOM 839 O O . TYR A 1 109 ? 7.006 -0.690 -21.392 1.00 67.12 109 TYR A O 1
ATOM 847 N N . ARG A 1 110 ? 5.531 0.817 -20.620 1.00 67.94 110 ARG A N 1
ATOM 848 C CA . ARG A 1 110 ? 5.208 1.384 -21.939 1.00 67.94 110 ARG A CA 1
ATOM 849 C C . ARG A 1 110 ? 6.405 2.064 -22.597 1.00 67.94 110 ARG A C 1
ATOM 851 O O . ARG A 1 110 ? 6.601 1.898 -23.799 1.00 67.94 110 ARG A O 1
ATOM 858 N N . ALA A 1 111 ? 7.211 2.805 -21.835 1.00 67.69 111 ALA A N 1
ATOM 859 C CA . ALA A 1 111 ? 8.399 3.475 -22.361 1.00 67.69 111 ALA A CA 1
ATOM 860 C C . ALA A 1 111 ? 9.409 2.469 -22.937 1.00 67.69 111 ALA A C 1
ATOM 862 O O . ALA A 1 111 ? 9.960 2.692 -24.014 1.00 67.69 111 ALA A O 1
ATOM 863 N N . ILE A 1 112 ? 9.600 1.332 -22.263 1.00 63.72 112 ILE A N 1
ATOM 864 C CA . ILE A 1 112 ? 10.544 0.296 -22.696 1.00 63.72 112 ILE A CA 1
ATOM 865 C C . ILE A 1 112 ? 9.941 -0.575 -23.811 1.00 63.72 112 ILE A C 1
ATOM 867 O O . ILE A 1 112 ? 10.670 -1.051 -24.676 1.00 63.72 112 ILE A O 1
ATOM 871 N N . GLY A 1 113 ? 8.612 -0.733 -23.860 1.00 57.06 113 GLY A N 1
ATOM 872 C CA . GLY A 1 113 ? 7.905 -1.476 -24.913 1.00 57.06 113 GLY A CA 1
ATOM 873 C C . GLY A 1 113 ? 8.092 -0.922 -26.335 1.00 57.06 113 GLY A C 1
ATOM 874 O O . GLY A 1 113 ? 7.866 -1.641 -27.306 1.00 57.06 113 GLY A O 1
ATOM 875 N N . HIS A 1 114 ? 8.547 0.328 -26.473 1.00 50.00 114 HIS A N 1
ATOM 876 C CA . HIS A 1 114 ? 8.893 0.952 -27.757 1.00 50.00 114 HIS A CA 1
ATOM 877 C C . HIS A 1 114 ? 10.394 0.908 -28.089 1.00 50.00 114 HIS A C 1
ATOM 879 O O . HIS A 1 114 ? 10.794 1.297 -29.189 1.00 50.00 114 HIS A O 1
ATOM 885 N N . VAL A 1 115 ? 11.234 0.418 -27.174 1.00 52.56 115 VAL A N 1
ATOM 886 C CA . VAL A 1 115 ? 12.674 0.278 -27.398 1.00 52.56 115 VAL A CA 1
ATOM 887 C C . VAL A 1 115 ? 12.923 -1.013 -28.175 1.00 52.56 115 VAL A C 1
ATOM 889 O O . VAL A 1 115 ? 12.964 -2.109 -27.623 1.00 52.56 115 VAL A O 1
ATOM 892 N N . SER A 1 116 ? 13.084 -0.882 -29.491 1.00 44.09 116 SER A N 1
ATOM 893 C CA . SER A 1 116 ? 13.586 -1.964 -30.343 1.00 44.09 116 SER A CA 1
ATOM 894 C C . SER A 1 116 ? 15.112 -1.990 -30.254 1.00 44.09 116 SER A C 1
ATOM 896 O O . SER A 1 116 ? 15.764 -1.000 -30.585 1.00 44.09 116 SER A O 1
ATOM 898 N N . TYR A 1 117 ? 15.694 -3.102 -29.808 1.00 51.94 117 TYR A N 1
ATOM 899 C CA . TYR A 1 117 ? 17.149 -3.253 -29.748 1.00 51.94 117 TYR A CA 1
ATOM 900 C C . TYR A 1 117 ? 17.697 -3.739 -31.092 1.00 51.94 117 TYR A C 1
ATOM 902 O O . TYR A 1 117 ? 17.136 -4.638 -31.716 1.00 51.94 117 TYR A O 1
ATOM 910 N N . LYS A 1 118 ? 18.822 -3.160 -31.529 1.00 43.44 118 LYS A N 1
ATOM 911 C CA . LYS A 1 118 ? 19.655 -3.774 -32.568 1.00 43.44 118 LYS A CA 1
ATOM 912 C C . LYS A 1 118 ? 20.237 -5.057 -31.985 1.00 43.44 118 LYS A C 1
ATOM 914 O O . LYS A 1 118 ? 20.948 -4.980 -30.985 1.00 43.44 118 LYS A O 1
ATOM 919 N N . GLU A 1 119 ? 19.990 -6.197 -32.625 1.00 41.84 119 GLU A N 1
ATOM 920 C CA . GLU A 1 119 ? 20.861 -7.358 -32.451 1.00 41.84 119 GLU A CA 1
ATOM 921 C C . GLU A 1 119 ? 22.291 -6.898 -32.753 1.00 41.84 119 GLU A C 1
ATOM 923 O O . GLU A 1 119 ? 22.620 -6.497 -33.873 1.00 41.84 119 GLU A O 1
ATOM 928 N N . THR A 1 120 ? 23.147 -6.873 -31.735 1.00 47.1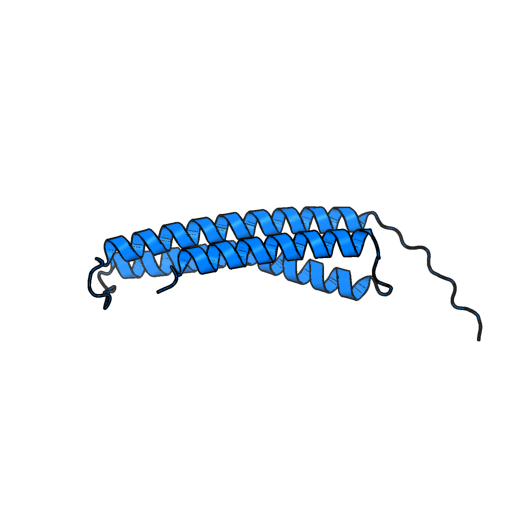2 120 THR A N 1
ATOM 929 C CA . THR A 1 120 ? 24.584 -6.860 -31.970 1.00 47.12 120 THR A CA 1
ATOM 930 C C . THR A 1 120 ? 24.916 -8.214 -32.564 1.00 47.12 120 THR A C 1
ATOM 932 O O . THR A 1 120 ? 24.827 -9.214 -31.857 1.00 47.12 120 THR A O 1
ATOM 935 N N . ALA A 1 121 ? 25.254 -8.232 -33.854 1.00 41.94 121 ALA A N 1
ATOM 936 C CA . ALA A 1 121 ? 25.866 -9.388 -34.486 1.00 41.94 121 ALA A CA 1
ATOM 937 C C . ALA A 1 121 ? 27.002 -9.878 -33.580 1.00 41.94 121 ALA A C 1
ATOM 939 O O . ALA A 1 121 ? 27.897 -9.101 -33.228 1.00 41.94 121 ALA A O 1
ATOM 940 N N . GLU A 1 122 ? 26.913 -11.133 -33.147 1.00 46.97 122 GLU A N 1
ATOM 941 C CA . GLU A 1 122 ? 28.019 -11.794 -32.469 1.00 46.97 122 GLU A CA 1
ATOM 942 C C . GLU A 1 122 ? 29.251 -11.701 -33.385 1.00 46.97 122 GLU A C 1
ATOM 944 O O . GLU A 1 122 ? 29.121 -11.916 -34.595 1.00 46.97 122 GLU A O 1
ATOM 949 N N . PRO A 1 123 ? 30.441 -11.341 -32.873 1.00 46.66 123 PRO A N 1
ATOM 950 C CA . PRO A 1 123 ? 31.649 -11.544 -33.650 1.00 46.66 123 PRO A CA 1
ATOM 951 C C . PRO A 1 123 ? 31.791 -13.051 -33.878 1.00 46.66 123 PRO A C 1
ATOM 953 O O . PRO A 1 123 ? 31.859 -13.810 -32.912 1.00 46.66 123 PRO A O 1
ATOM 956 N N . GLU A 1 124 ? 31.793 -13.464 -35.148 1.00 46.19 124 GLU A N 1
ATOM 957 C CA . GLU A 1 124 ? 32.131 -14.829 -35.553 1.00 46.19 124 GLU A CA 1
ATOM 958 C C . GLU A 1 124 ? 33.448 -15.229 -34.866 1.00 46.19 124 GLU A C 1
ATOM 960 O O . GLU A 1 124 ? 34.478 -14.573 -35.056 1.00 46.19 124 GLU A O 1
ATOM 965 N N . LEU A 1 125 ? 33.381 -16.258 -34.015 1.00 44.44 125 LEU A N 1
ATOM 966 C CA . LEU A 1 125 ? 34.543 -16.961 -33.468 1.00 44.44 125 LEU A CA 1
ATOM 967 C C . LEU A 1 125 ? 34.937 -18.107 -34.397 1.00 44.44 125 LEU A C 1
ATOM 969 O O . LEU A 1 125 ? 34.025 -18.854 -34.820 1.00 44.44 125 LEU A O 1
#

Foldseek 3Di:
DPDVLVVVVVVLVVVVVVVVVVLVCCVVPPDPDNVVVLVVLVVQLVCLVCVLVVLVVVLVVVVVCVVVVNDDDPDPPDHPVRVNVVSVVSSVVVNVSSVVSNVVSVVSVVVCVPDDDDPPPDPDD

Radius of gyration: 20.89 Å; chains: 1; bounding box: 52×26×63 Å

pLDDT: mean 70.29, std 15.21, range [41.84, 93.81]

Sequence (125 aa):
MTDNREAVERYALDASQAHSELVQALAESPPKYPLEAYRILSGLTRSAHELPQLLELFEGGIDRLRAAGRLETDFRGASLEEKLQDFHVGLAAASEASQALERGLDQAYRAIGHVSYKETAEPEL